Protein AF-A0A5J4RSP3-F1 (afdb_monomer)

Structure (mmCIF, N/CA/C/O backbone):
data_AF-A0A5J4RSP3-F1
#
_entry.id   AF-A0A5J4RSP3-F1
#
loop_
_atom_site.group_PDB
_atom_site.id
_atom_site.type_symbol
_atom_site.label_atom_id
_atom_site.label_alt_id
_atom_site.label_comp_id
_atom_site.label_asym_id
_atom_site.label_entity_id
_atom_site.label_seq_id
_atom_site.pdbx_PDB_ins_code
_atom_site.Cartn_x
_atom_site.Cartn_y
_atom_site.Cartn_z
_atom_site.occupancy
_atom_site.B_iso_or_equiv
_atom_site.auth_seq_id
_atom_site.auth_comp_id
_atom_site.auth_asym_id
_atom_site.auth_atom_id
_atom_site.pdbx_PDB_model_num
ATOM 1 N N . ILE A 1 1 ? 12.967 -45.890 35.301 1.00 56.56 1 ILE A N 1
ATOM 2 C CA . ILE A 1 1 ? 13.022 -44.670 36.133 1.00 56.56 1 ILE A CA 1
ATOM 3 C C . ILE A 1 1 ? 13.962 -43.759 35.354 1.00 56.56 1 ILE A C 1
ATOM 5 O O . ILE A 1 1 ? 15.144 -44.057 35.320 1.00 56.56 1 ILE A O 1
ATOM 9 N N . ASP A 1 2 ? 13.491 -42.922 34.432 1.00 49.59 2 ASP A N 1
ATOM 10 C CA . ASP A 1 2 ? 12.343 -42.015 34.543 1.00 49.59 2 ASP A CA 1
ATOM 11 C C . ASP A 1 2 ? 11.356 -42.094 33.368 1.00 49.59 2 ASP A C 1
ATOM 13 O O . ASP A 1 2 ? 11.709 -42.406 32.231 1.00 49.59 2 ASP A O 1
ATOM 17 N N . GLU A 1 3 ? 10.089 -41.860 33.699 1.00 56.53 3 GLU A N 1
ATOM 18 C CA . GLU A 1 3 ? 8.921 -41.921 32.825 1.00 56.53 3 GLU A CA 1
ATOM 19 C C . GLU A 1 3 ? 8.814 -40.696 31.902 1.00 56.53 3 GLU A C 1
ATOM 21 O O . GLU A 1 3 ? 9.134 -39.566 32.264 1.00 56.53 3 GLU A O 1
ATOM 26 N N . VAL A 1 4 ? 8.305 -40.944 30.694 1.00 66.62 4 VAL A N 1
ATOM 27 C CA . VAL A 1 4 ? 7.928 -39.949 29.683 1.00 66.62 4 VAL A CA 1
ATOM 28 C C . VAL A 1 4 ? 6.845 -39.014 30.248 1.00 66.62 4 VAL A C 1
ATOM 30 O O . VAL A 1 4 ? 5.797 -39.511 30.668 1.00 66.62 4 VAL A O 1
ATOM 33 N N . PRO A 1 5 ? 7.005 -37.675 30.216 1.00 57.12 5 PRO A N 1
ATOM 34 C CA . PRO A 1 5 ? 5.932 -36.777 30.619 1.00 57.12 5 PRO A CA 1
ATOM 35 C C . PRO A 1 5 ? 4.786 -36.871 29.606 1.00 57.12 5 PRO A C 1
ATOM 37 O O . PRO A 1 5 ? 4.916 -36.483 28.444 1.00 57.12 5 PRO A O 1
ATOM 40 N N . GLN A 1 6 ? 3.647 -37.405 30.054 1.00 55.59 6 GLN A N 1
ATOM 41 C CA . GLN A 1 6 ? 2.408 -37.436 29.287 1.00 55.59 6 GLN A CA 1
ATOM 42 C C . GLN A 1 6 ? 2.017 -36.008 28.893 1.00 55.59 6 GLN A C 1
ATOM 44 O O . GLN A 1 6 ? 1.698 -35.176 29.747 1.00 55.59 6 GLN A O 1
ATOM 49 N N . SER A 1 7 ? 1.989 -35.737 27.586 1.00 58.47 7 SER A N 1
ATOM 50 C CA . SER A 1 7 ? 1.318 -34.566 27.031 1.00 58.47 7 SER A CA 1
ATOM 51 C C . SER A 1 7 ? -0.179 -34.708 27.302 1.00 58.47 7 SER A C 1
ATOM 53 O O . SER A 1 7 ? -0.934 -35.282 26.512 1.00 58.47 7 SER A O 1
ATOM 55 N N . THR A 1 8 ? -0.609 -34.227 28.462 1.00 48.03 8 THR A N 1
ATOM 56 C CA . THR A 1 8 ? -2.014 -34.103 28.821 1.00 48.03 8 THR A CA 1
ATOM 57 C C . THR A 1 8 ? -2.664 -33.154 27.820 1.00 48.03 8 THR A C 1
ATOM 59 O O . THR A 1 8 ? -2.511 -31.934 27.860 1.00 48.03 8 THR A O 1
ATOM 62 N N . GLY A 1 9 ? -3.356 -33.753 26.851 1.00 54.16 9 GLY A N 1
ATOM 63 C CA . GLY A 1 9 ? -4.147 -33.062 25.850 1.00 54.16 9 GLY A CA 1
ATOM 64 C C . GLY A 1 9 ? -5.219 -32.223 26.529 1.00 54.16 9 GLY A C 1
ATOM 65 O O . GLY A 1 9 ? -6.309 -32.706 26.836 1.00 54.16 9 GLY A O 1
ATOM 66 N N . SER A 1 10 ? -4.912 -30.946 26.747 1.00 44.94 10 SER A N 1
ATOM 67 C CA . SER A 1 10 ? -5.896 -29.939 27.106 1.00 44.94 10 SER A CA 1
ATOM 68 C C . SER A 1 10 ? -6.849 -29.790 25.926 1.00 44.94 10 SER A C 1
ATOM 70 O O . SER A 1 10 ? -6.580 -29.072 24.961 1.00 44.94 10 SER A O 1
ATOM 72 N N . LYS A 1 11 ? -7.978 -30.507 25.976 1.00 51.56 11 LYS A N 1
ATOM 73 C CA . LYS A 1 11 ? -9.128 -30.216 25.123 1.00 51.56 11 LYS A CA 1
ATOM 74 C C . LYS A 1 11 ? -9.615 -28.818 25.500 1.00 51.56 11 LYS A C 1
ATOM 76 O O . LYS A 1 11 ? -10.480 -28.670 26.364 1.00 51.56 11 LYS A O 1
ATOM 81 N N . LYS A 1 12 ? -9.052 -27.782 24.867 1.00 55.38 12 LYS A N 1
ATOM 82 C CA . LYS A 1 12 ? -9.626 -26.433 24.870 1.00 55.38 12 LYS A CA 1
ATOM 83 C C . LYS A 1 12 ? -11.075 -26.584 24.417 1.00 55.38 12 LYS A C 1
ATOM 85 O O . LYS A 1 12 ? -11.334 -26.834 23.243 1.00 55.38 12 LYS A O 1
ATOM 90 N N . LYS A 1 13 ? -12.020 -26.485 25.358 1.00 49.12 13 LYS A N 1
ATOM 91 C CA . LYS A 1 13 ? -13.446 -26.426 25.039 1.00 49.12 13 LYS A CA 1
ATOM 92 C C . LYS A 1 13 ? -13.635 -25.287 24.040 1.00 49.12 13 LYS A C 1
ATOM 94 O O . LYS A 1 13 ? -13.347 -24.136 24.365 1.00 49.12 13 LYS A O 1
ATOM 99 N N . LEU A 1 14 ? -14.088 -25.621 22.834 1.00 57.22 14 LEU A N 1
ATOM 100 C CA . LEU A 1 14 ? -14.523 -24.655 21.832 1.00 57.22 14 LEU A CA 1
ATOM 101 C C . LEU A 1 14 ? -15.674 -23.855 22.451 1.00 57.22 14 LEU A C 1
ATOM 103 O O . LEU A 1 14 ? -16.788 -24.351 22.605 1.00 57.22 14 LEU A O 1
ATOM 107 N N . LYS A 1 15 ? -15.362 -22.646 22.924 1.00 61.25 15 LYS A N 1
ATOM 108 C CA . LYS A 1 15 ? -16.334 -21.723 23.507 1.00 61.25 15 LYS A CA 1
ATOM 109 C C . LYS A 1 15 ? -17.281 -21.291 22.386 1.00 61.25 15 LYS A C 1
ATOM 111 O O . LYS A 1 15 ? -16.802 -20.896 21.327 1.00 61.25 15 LYS A O 1
ATOM 116 N N . ALA A 1 16 ? -18.594 -21.387 22.609 1.00 64.56 16 ALA A N 1
ATOM 117 C CA . ALA A 1 16 ? -19.590 -20.944 21.634 1.00 64.56 16 ALA A CA 1
ATOM 118 C C . ALA A 1 16 ? -19.296 -19.496 21.189 1.00 64.56 16 ALA A C 1
ATOM 120 O O . ALA A 1 16 ? -18.875 -18.688 22.031 1.00 64.56 16 ALA A O 1
ATOM 121 N N . PRO A 1 17 ? -19.473 -19.168 19.894 1.00 63.78 17 PRO A N 1
ATOM 122 C CA . PRO A 1 17 ? -19.135 -17.852 19.375 1.00 63.78 17 PRO A CA 1
ATOM 123 C C . PRO A 1 17 ? -19.929 -16.787 20.129 1.00 63.78 17 PRO A C 1
ATOM 125 O O . PRO A 1 17 ? -21.150 -16.858 20.262 1.00 63.78 17 PRO A O 1
ATOM 128 N N . ASN A 1 18 ? -19.211 -15.808 20.672 1.00 81.44 18 ASN A N 1
ATOM 129 C CA . ASN A 1 18 ? -19.825 -14.679 21.356 1.00 81.44 18 ASN A CA 1
ATOM 130 C C . ASN A 1 18 ? -20.567 -13.803 20.327 1.00 81.44 18 ASN A C 1
ATOM 132 O O . ASN A 1 18 ? -20.147 -13.745 19.171 1.00 81.44 18 ASN A O 1
ATOM 136 N N . PHE A 1 19 ? -21.607 -13.069 20.736 1.00 80.31 19 PHE A N 1
ATOM 137 C CA . PHE A 1 19 ? -22.350 -12.152 19.853 1.00 80.31 19 PHE A CA 1
ATOM 138 C C . PHE A 1 19 ? -21.412 -11.214 19.072 1.00 80.31 19 PHE A C 1
ATOM 140 O O . PHE A 1 19 ? -21.547 -11.052 17.863 1.00 80.31 19 PHE A O 1
ATOM 147 N N . LYS A 1 20 ? -20.366 -10.701 19.735 1.00 80.88 20 LYS A N 1
ATOM 148 C CA . LYS A 1 20 ? -19.326 -9.873 19.100 1.00 80.88 20 LYS A CA 1
ATOM 149 C C . LYS A 1 20 ? -18.574 -10.597 17.979 1.00 80.88 20 LYS A C 1
ATOM 151 O O . LYS A 1 20 ? -18.256 -9.998 16.961 1.00 80.88 20 LYS A O 1
ATOM 156 N N . GLN A 1 21 ? -18.289 -11.882 18.160 1.00 84.50 21 GLN A N 1
ATOM 157 C CA . GLN A 1 21 ? -17.537 -12.690 17.203 1.00 84.50 21 GLN A CA 1
ATOM 158 C C . GLN A 1 21 ? -18.380 -13.001 15.960 1.00 84.50 21 GLN A C 1
ATOM 160 O O . GLN A 1 21 ? -17.860 -12.987 14.849 1.00 84.50 21 GLN A O 1
ATOM 165 N N . TRP A 1 22 ? -19.688 -13.204 16.140 1.00 87.81 22 TRP A N 1
ATOM 166 C CA . TRP A 1 22 ? -20.623 -13.401 15.033 1.00 87.81 22 TRP A CA 1
ATOM 167 C C . TRP A 1 22 ? -20.771 -12.136 14.177 1.00 87.81 22 TRP A C 1
ATOM 169 O O . TRP A 1 22 ? -20.716 -12.214 12.952 1.00 87.81 22 TRP A O 1
ATOM 179 N N . VAL A 1 23 ? -20.837 -10.961 14.817 1.00 86.19 23 VAL A N 1
ATOM 180 C CA . VAL A 1 23 ? -20.839 -9.666 14.115 1.00 86.19 23 VAL A CA 1
ATOM 181 C C . VAL A 1 23 ? -19.562 -9.482 13.290 1.00 86.19 23 VAL A C 1
ATOM 183 O O . VAL A 1 23 ? -19.646 -9.135 12.116 1.00 86.19 23 VAL A O 1
ATOM 186 N N . VAL A 1 24 ? -18.384 -9.769 13.856 1.00 88.88 24 VAL A N 1
ATOM 187 C CA . VAL A 1 24 ? -17.107 -9.655 13.125 1.00 88.88 24 VAL A CA 1
ATOM 188 C C . VAL A 1 24 ? -17.076 -10.565 11.896 1.00 88.88 24 VAL A C 1
ATOM 190 O O . VAL A 1 24 ? -16.685 -10.115 10.819 1.00 88.88 24 VAL A O 1
ATOM 193 N N . ILE A 1 25 ? -17.521 -11.817 12.028 1.00 90.00 25 ILE A N 1
ATOM 194 C CA . ILE A 1 25 ? -17.547 -12.779 10.916 1.00 90.00 25 ILE A CA 1
ATOM 195 C C . ILE A 1 25 ? -18.464 -12.288 9.793 1.00 90.00 25 ILE A C 1
ATOM 197 O O . ILE A 1 25 ? -18.050 -12.280 8.636 1.00 90.00 25 ILE A O 1
ATOM 201 N N . ILE A 1 26 ? -19.678 -11.844 10.123 1.00 91.81 26 ILE A N 1
ATOM 202 C CA . ILE A 1 26 ? -20.648 -11.383 9.122 1.00 91.81 26 ILE A CA 1
ATOM 203 C C . ILE A 1 26 ? -20.142 -10.158 8.385 1.00 91.81 26 ILE A C 1
ATOM 205 O O . ILE A 1 26 ? -20.177 -10.130 7.159 1.00 91.81 26 ILE A O 1
ATOM 209 N N . VAL A 1 27 ? -19.649 -9.162 9.120 1.00 91.75 27 VAL A N 1
ATOM 210 C CA . VAL A 1 27 ? -19.140 -7.926 8.522 1.00 91.75 27 VAL A CA 1
ATOM 211 C C . VAL A 1 27 ? -17.971 -8.239 7.594 1.00 91.75 27 VAL A C 1
ATOM 213 O O . VAL A 1 27 ? -17.961 -7.773 6.462 1.00 91.75 27 VAL A O 1
ATOM 216 N N . THR A 1 28 ? -17.044 -9.098 8.024 1.00 91.56 28 THR A N 1
ATOM 217 C CA . THR A 1 28 ? -15.903 -9.514 7.194 1.00 91.56 28 THR A CA 1
ATOM 218 C C . THR A 1 28 ? -16.362 -1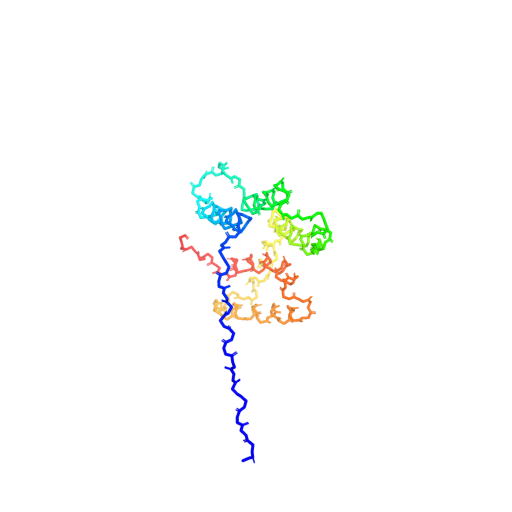0.236 5.928 1.00 91.56 28 THR A C 1
ATOM 220 O O . THR A 1 28 ? -15.864 -9.953 4.842 1.00 91.56 28 THR A O 1
ATOM 223 N N . LEU A 1 29 ? -17.337 -11.141 6.042 1.00 93.81 29 LEU A N 1
ATOM 224 C CA . LEU A 1 29 ? -17.858 -11.896 4.904 1.00 93.81 29 LEU A CA 1
ATOM 225 C C . LEU A 1 29 ? -18.587 -10.987 3.905 1.00 93.81 29 LEU A C 1
ATOM 227 O O . LEU A 1 29 ? -18.364 -11.108 2.703 1.00 93.81 29 LEU A O 1
ATOM 231 N N . ILE A 1 30 ? -19.383 -10.031 4.395 1.00 92.00 30 ILE A N 1
ATOM 232 C CA . ILE A 1 30 ? -20.010 -8.994 3.565 1.00 92.00 30 ILE A CA 1
ATOM 233 C C . ILE A 1 30 ? -18.938 -8.165 2.848 1.00 92.00 30 ILE A C 1
ATOM 235 O O . ILE A 1 30 ? -19.057 -7.954 1.644 1.00 92.00 30 ILE A O 1
ATOM 239 N N . THR A 1 31 ? -17.878 -7.731 3.539 1.00 92.38 31 THR A N 1
ATOM 240 C CA . THR A 1 31 ? -16.789 -6.955 2.919 1.00 92.38 31 THR A CA 1
ATOM 241 C C . THR A 1 31 ? -16.070 -7.744 1.824 1.00 92.38 31 THR A C 1
ATOM 243 O O . THR A 1 31 ? -15.813 -7.193 0.758 1.00 92.38 31 THR A O 1
ATOM 246 N N . ILE A 1 32 ? -15.795 -9.033 2.041 1.00 91.94 32 ILE A N 1
ATOM 247 C CA . ILE A 1 32 ? -15.161 -9.892 1.029 1.00 91.94 32 ILE A CA 1
ATOM 248 C C . ILE A 1 32 ? -16.058 -10.017 -0.207 1.00 91.94 32 ILE A C 1
ATOM 250 O O . ILE A 1 32 ? -15.597 -9.78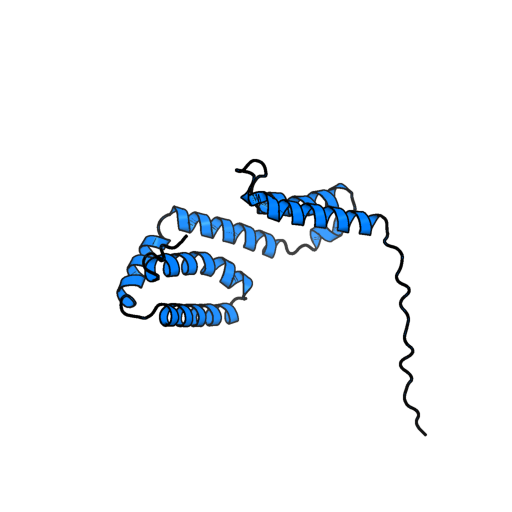8 -1.322 1.00 91.94 32 ILE A O 1
ATOM 254 N N . VAL A 1 33 ? -17.343 -10.335 -0.023 1.00 91.12 33 VAL A N 1
ATOM 255 C CA . VAL A 1 33 ? -18.305 -10.435 -1.134 1.00 91.12 33 VAL A CA 1
ATOM 256 C C . VAL A 1 33 ? -18.411 -9.103 -1.884 1.00 91.12 33 VAL A C 1
ATOM 258 O O . VAL A 1 33 ? -18.430 -9.091 -3.114 1.00 91.12 33 VAL A O 1
ATOM 261 N N . MET A 1 34 ? -18.400 -7.982 -1.158 1.00 87.69 34 MET A N 1
ATOM 262 C CA . MET A 1 34 ? -18.406 -6.646 -1.752 1.00 87.69 34 MET A CA 1
ATOM 263 C C . MET A 1 34 ? -17.167 -6.399 -2.625 1.00 87.69 34 MET A C 1
ATOM 265 O O . MET A 1 34 ? -17.308 -5.863 -3.719 1.00 87.69 34 MET A O 1
ATOM 269 N N . TRP A 1 35 ? -15.973 -6.822 -2.193 1.00 88.88 35 TRP A N 1
ATOM 270 C CA . TRP A 1 35 ? -14.748 -6.710 -2.997 1.00 88.88 35 TRP A CA 1
ATOM 271 C C . TRP A 1 35 ? -14.830 -7.470 -4.321 1.00 88.88 35 TRP A C 1
ATOM 273 O O . TRP A 1 35 ? -14.396 -6.946 -5.343 1.00 88.88 35 TRP A O 1
ATOM 283 N N . PHE A 1 36 ? -15.428 -8.662 -4.336 1.00 88.31 36 PHE A N 1
ATOM 284 C CA . PHE A 1 36 ? -15.588 -9.428 -5.577 1.00 88.31 36 PHE A CA 1
ATOM 285 C C . PHE A 1 36 ? -16.574 -8.789 -6.557 1.00 88.31 36 PHE A C 1
ATOM 287 O O . PHE A 1 36 ? -16.392 -8.889 -7.768 1.00 88.31 36 PHE A O 1
ATOM 294 N N . ILE A 1 37 ? -17.626 -8.148 -6.045 1.00 87.50 37 ILE A N 1
ATOM 295 C CA . ILE A 1 37 ? -18.683 -7.541 -6.864 1.00 87.50 37 ILE A CA 1
ATOM 296 C C . ILE A 1 37 ? -18.275 -6.144 -7.361 1.00 87.50 37 ILE A C 1
ATOM 298 O O . ILE A 1 37 ? -18.730 -5.715 -8.421 1.00 87.50 37 ILE A O 1
ATOM 302 N N . LEU A 1 38 ? -17.382 -5.456 -6.643 1.00 85.75 38 LEU A N 1
ATOM 303 C CA . LEU A 1 38 ? -16.913 -4.101 -6.937 1.00 85.75 38 LEU A CA 1
ATOM 304 C C . LEU A 1 38 ? -16.563 -3.843 -8.420 1.00 85.75 38 LEU A C 1
ATOM 306 O O . LEU A 1 38 ? -17.165 -2.930 -8.994 1.00 85.75 38 LEU A O 1
ATOM 310 N N . PRO A 1 39 ? -15.698 -4.635 -9.092 1.00 83.31 39 PRO A N 1
ATOM 311 C CA . PRO A 1 39 ? -15.337 -4.386 -10.492 1.00 83.31 39 PRO A CA 1
ATOM 312 C C . PRO A 1 39 ? -16.523 -4.495 -11.464 1.00 83.31 39 PRO A C 1
ATOM 314 O O . PRO A 1 39 ? -16.491 -3.901 -12.537 1.00 83.31 39 PRO A O 1
ATOM 317 N N . TYR A 1 40 ? -17.595 -5.199 -11.089 1.00 81.38 40 TYR A N 1
ATOM 318 C CA . TYR A 1 40 ? -18.789 -5.380 -11.923 1.00 81.38 40 TYR A CA 1
ATOM 319 C C . TYR A 1 40 ? -19.840 -4.276 -11.738 1.00 81.38 40 TYR A C 1
ATOM 321 O O . TYR A 1 40 ? -20.827 -4.234 -12.469 1.00 81.38 40 TYR A O 1
ATOM 329 N N . THR A 1 41 ? -19.661 -3.374 -10.767 1.00 75.38 41 THR A N 1
ATOM 330 C CA . THR A 1 41 ? -20.706 -2.411 -10.363 1.00 75.38 41 THR A CA 1
ATOM 331 C C . THR A 1 41 ? -20.641 -1.046 -11.046 1.00 75.38 41 THR A C 1
ATOM 333 O O . THR A 1 41 ? -21.319 -0.120 -10.605 1.00 75.38 41 THR A O 1
ATOM 336 N N . ASN A 1 42 ? -19.882 -0.906 -12.143 1.00 66.62 42 ASN A N 1
ATOM 337 C CA . ASN A 1 42 ? -19.802 0.320 -12.959 1.00 66.62 42 ASN A CA 1
ATOM 338 C C . ASN A 1 42 ? -19.635 1.611 -12.123 1.00 66.62 42 ASN A C 1
ATOM 340 O O . ASN A 1 42 ? -20.235 2.641 -12.417 1.00 66.62 42 ASN A O 1
ATOM 344 N N . GLY A 1 43 ? -18.853 1.549 -11.039 1.00 68.75 43 GLY A N 1
ATOM 345 C CA . GLY A 1 43 ? -18.555 2.705 -10.184 1.00 68.75 43 GLY A CA 1
ATOM 346 C C . GLY A 1 43 ? -19.648 3.109 -9.186 1.00 68.75 43 GLY A C 1
ATOM 347 O O . GLY A 1 43 ? -19.444 4.062 -8.437 1.00 68.75 43 GLY A O 1
ATOM 348 N N . ILE A 1 44 ? -20.775 2.390 -9.103 1.00 71.06 44 ILE A N 1
ATOM 349 C CA . ILE A 1 44 ? -21.839 2.677 -8.118 1.00 71.06 44 ILE A CA 1
ATOM 350 C C . ILE A 1 44 ? -21.339 2.463 -6.680 1.00 71.06 44 ILE A C 1
ATOM 352 O O . ILE A 1 44 ? -21.747 3.176 -5.766 1.00 71.06 44 ILE A O 1
ATOM 356 N N . LEU A 1 45 ? -20.435 1.500 -6.475 1.00 66.75 45 LEU A N 1
ATOM 357 C CA . LEU A 1 45 ? -19.897 1.131 -5.164 1.00 66.75 45 LEU A CA 1
ATOM 358 C C . LEU A 1 45 ? -18.492 1.704 -4.891 1.00 66.75 45 LEU A C 1
ATOM 360 O O . LEU A 1 45 ? -17.724 1.103 -4.159 1.00 66.75 45 LEU A O 1
ATOM 364 N N . GLY A 1 46 ? -18.129 2.879 -5.412 1.00 74.94 46 GLY A N 1
ATOM 365 C CA . GLY A 1 46 ? -16.865 3.539 -5.036 1.00 74.94 46 GLY A CA 1
ATOM 366 C C . GLY A 1 46 ? -15.586 2.751 -5.391 1.00 74.94 46 GLY A C 1
ATOM 367 O O . GLY A 1 46 ? -15.604 1.860 -6.233 1.00 74.94 46 GLY A O 1
ATOM 368 N N . ASN A 1 47 ? -14.455 3.116 -4.772 1.00 82.38 47 ASN A N 1
ATOM 369 C CA . ASN A 1 47 ? -13.141 2.487 -4.984 1.00 82.38 47 ASN A CA 1
ATOM 370 C C . ASN A 1 47 ? -12.858 1.395 -3.928 1.00 82.38 47 ASN A C 1
ATOM 372 O O . ASN A 1 47 ? -13.434 1.401 -2.837 1.00 82.38 47 ASN A O 1
ATOM 376 N N . GLU A 1 48 ? -11.912 0.501 -4.208 1.00 85.75 48 GLU A N 1
ATOM 377 C CA . GLU A 1 48 ? -11.468 -0.620 -3.364 1.00 85.75 48 GLU A CA 1
ATOM 378 C C . GLU A 1 48 ? -11.114 -0.164 -1.939 1.00 85.75 48 GLU A C 1
ATOM 380 O O . GLU A 1 48 ? -11.443 -0.836 -0.956 1.00 85.75 48 GLU A O 1
ATOM 385 N N . ALA A 1 49 ? -10.522 1.032 -1.825 1.00 84.69 49 ALA A N 1
ATOM 386 C CA . ALA A 1 49 ? -10.188 1.686 -0.561 1.00 84.69 49 ALA A CA 1
ATOM 387 C C . ALA A 1 49 ? -11.422 2.060 0.284 1.00 84.69 49 ALA A C 1
ATOM 389 O O . ALA A 1 49 ? -11.384 1.949 1.509 1.00 84.69 49 ALA A O 1
ATOM 390 N N . ILE A 1 50 ? -12.526 2.475 -0.349 1.00 87.25 50 ILE A N 1
ATOM 391 C CA . ILE A 1 50 ? -13.771 2.848 0.344 1.00 87.25 50 ILE A CA 1
ATOM 392 C C . ILE A 1 50 ? -14.426 1.596 0.929 1.00 87.25 50 ILE A C 1
ATOM 394 O O . ILE A 1 50 ? -14.828 1.593 2.093 1.00 87.25 50 ILE A O 1
ATOM 398 N N . VAL A 1 51 ? -14.469 0.506 0.158 1.00 89.00 51 VAL A N 1
ATOM 399 C CA . VAL A 1 51 ? -14.993 -0.785 0.631 1.00 89.00 51 VAL A CA 1
ATOM 400 C C . VAL A 1 51 ? -14.156 -1.334 1.788 1.00 89.00 51 VAL A C 1
ATOM 402 O O . VAL A 1 51 ? -14.714 -1.822 2.773 1.00 89.00 51 VAL A O 1
ATOM 405 N N . GLY A 1 52 ? -12.829 -1.179 1.728 1.00 87.69 52 GLY A N 1
ATOM 406 C CA . GLY A 1 52 ? -11.922 -1.554 2.818 1.00 87.69 52 GLY A CA 1
ATOM 407 C C . GLY A 1 52 ? -12.145 -0.778 4.125 1.00 87.69 52 GLY A C 1
ATOM 408 O O . GLY A 1 52 ? -11.814 -1.280 5.200 1.00 87.69 52 GLY A O 1
ATOM 409 N N . LEU A 1 53 ? -12.757 0.410 4.067 1.00 88.88 53 LEU A N 1
ATOM 410 C CA . LEU A 1 53 ? -13.066 1.231 5.244 1.00 88.88 53 LEU A CA 1
ATOM 411 C C . LEU A 1 53 ? -14.351 0.785 5.970 1.00 88.88 53 LEU A C 1
ATOM 413 O O . LEU A 1 53 ? -14.534 1.093 7.147 1.00 88.88 53 LEU A O 1
ATOM 417 N N . ILE A 1 54 ? -15.236 0.030 5.312 1.00 90.31 54 ILE A N 1
ATOM 418 C CA . ILE A 1 54 ? -16.515 -0.429 5.882 1.00 90.31 54 ILE A CA 1
ATOM 419 C C . ILE A 1 54 ? -16.337 -1.191 7.210 1.00 90.31 54 ILE A C 1
ATOM 421 O O . ILE A 1 54 ? -16.933 -0.771 8.206 1.00 90.31 54 ILE A O 1
ATOM 425 N N . PRO A 1 55 ? -15.529 -2.269 7.299 1.00 89.06 55 PRO A N 1
ATOM 426 C CA . PRO A 1 55 ? -15.352 -2.993 8.558 1.00 89.06 55 PRO A CA 1
ATOM 427 C C . PRO A 1 55 ? -14.725 -2.114 9.644 1.00 89.06 55 PRO A C 1
ATOM 429 O O . PRO A 1 55 ? -15.083 -2.246 10.812 1.00 89.06 55 PRO A O 1
ATOM 432 N N . PHE A 1 56 ? -13.854 -1.168 9.274 1.00 88.25 56 PHE A N 1
ATOM 433 C CA . PHE A 1 56 ? -13.294 -0.194 10.210 1.00 88.25 56 PHE A CA 1
ATOM 434 C C . PHE A 1 56 ? -14.402 0.672 10.828 1.00 88.25 56 PHE A C 1
ATOM 436 O O . PHE A 1 56 ? -14.546 0.712 12.051 1.00 88.25 56 PHE A O 1
ATOM 443 N N . VAL A 1 57 ? -15.248 1.295 10.002 1.00 89.31 57 VAL A N 1
ATOM 444 C CA . VAL A 1 57 ? -16.365 2.130 10.480 1.00 89.31 57 VAL A CA 1
ATOM 445 C C . VAL A 1 57 ? -17.350 1.316 11.316 1.00 89.31 57 VAL A C 1
ATOM 447 O O . VAL A 1 57 ? -17.804 1.791 12.352 1.00 89.31 57 VAL A O 1
ATOM 450 N N . VAL A 1 58 ? -17.650 0.077 10.926 1.00 89.75 58 VAL A N 1
ATOM 451 C CA . VAL A 1 58 ? -18.570 -0.794 11.671 1.00 89.75 58 VAL A CA 1
ATOM 452 C C . VAL A 1 58 ? -17.975 -1.204 13.025 1.00 89.75 58 VAL A C 1
ATOM 454 O O . VAL A 1 58 ? -18.640 -1.086 14.053 1.00 89.75 58 VAL A O 1
ATOM 457 N N . PHE A 1 59 ? -16.713 -1.633 13.086 1.00 87.31 59 PHE A N 1
ATOM 458 C CA . PHE A 1 59 ? -16.107 -2.083 14.346 1.00 87.31 59 PHE A CA 1
ATOM 459 C C . PHE A 1 59 ? -15.902 -0.948 15.352 1.00 87.31 59 PHE A C 1
ATOM 461 O O . PHE A 1 59 ? -16.122 -1.140 16.553 1.00 87.31 59 PHE A O 1
ATOM 468 N N . PHE A 1 60 ? -15.532 0.243 14.882 1.00 84.75 60 PHE A N 1
ATOM 469 C CA . PHE A 1 60 ? -15.393 1.411 15.750 1.00 84.75 60 PHE A CA 1
ATOM 470 C C . PHE A 1 60 ? -16.735 2.108 16.028 1.00 84.75 60 PHE A C 1
ATOM 472 O O . PHE A 1 60 ? -16.932 2.614 17.131 1.00 84.75 60 PHE A O 1
ATOM 479 N N . GLY A 1 61 ? -17.692 2.060 15.097 1.00 84.38 61 GLY A N 1
ATOM 480 C CA . GLY A 1 61 ? -19.032 2.637 15.245 1.00 84.38 61 GLY A CA 1
ATOM 481 C C . GLY A 1 61 ? -19.933 1.869 16.216 1.00 84.38 61 GLY A C 1
ATOM 482 O O . GLY A 1 61 ? -20.585 2.477 17.059 1.00 84.38 61 GLY A O 1
ATOM 483 N N . PHE A 1 62 ? -19.916 0.532 16.186 1.00 83.50 62 PHE A N 1
ATOM 484 C CA . PHE A 1 62 ? -20.671 -0.309 17.131 1.00 83.50 62 PHE A CA 1
ATOM 485 C C . PHE A 1 62 ? -19.963 -0.501 18.491 1.00 83.50 62 PHE A C 1
ATOM 487 O O . PHE A 1 62 ? -20.361 -1.361 19.278 1.00 83.50 62 PHE A O 1
ATOM 494 N N . ASN A 1 63 ? -18.908 0.277 18.782 1.00 78.50 63 ASN A N 1
ATOM 495 C CA . ASN A 1 63 ? -18.106 0.192 20.015 1.00 78.50 63 ASN A CA 1
ATOM 496 C C . ASN A 1 63 ? -17.555 -1.231 20.289 1.00 78.50 63 ASN A C 1
ATOM 498 O O . ASN A 1 63 ? -17.368 -1.653 21.434 1.00 78.50 63 ASN A O 1
ATOM 502 N N . LEU A 1 64 ? -17.320 -2.012 19.224 1.00 79.25 64 LEU A N 1
ATOM 503 C CA . LEU A 1 64 ? -16.719 -3.347 19.322 1.00 79.25 64 LEU A CA 1
ATOM 504 C C . LEU A 1 64 ? -15.236 -3.232 19.691 1.00 79.25 64 LEU A C 1
ATOM 506 O O . LEU A 1 64 ? -14.748 -4.026 20.499 1.00 79.25 64 LEU A O 1
ATOM 510 N N . CYS A 1 65 ? -14.562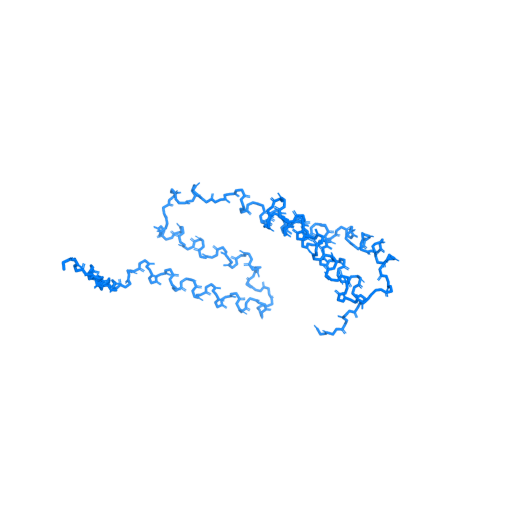 -2.209 19.157 1.00 79.50 65 CYS A N 1
ATOM 511 C CA . CYS A 1 65 ? -13.208 -1.815 19.529 1.00 79.50 65 CYS A CA 1
ATOM 512 C C . CYS A 1 65 ? -13.204 -0.583 20.441 1.00 79.50 65 CYS A C 1
ATOM 514 O O . CYS A 1 65 ? -13.966 0.364 20.253 1.00 79.50 65 CYS A O 1
ATOM 516 N N . LYS A 1 66 ? -12.297 -0.582 21.424 1.00 81.56 66 LYS A N 1
ATOM 517 C CA . LYS A 1 66 ? -12.074 0.560 22.320 1.00 81.56 66 LYS A CA 1
ATOM 518 C C . LYS A 1 66 ? -11.216 1.620 21.631 1.00 81.56 66 LYS A C 1
ATOM 520 O O . LYS A 1 66 ? -10.357 1.300 20.814 1.00 81.56 66 LYS A O 1
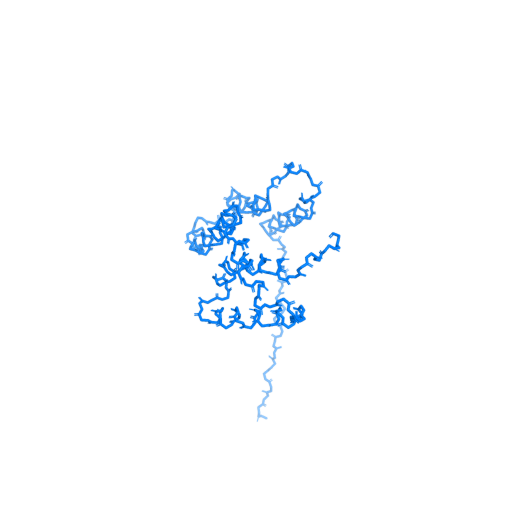ATOM 525 N N . ARG A 1 67 ? -11.358 2.876 22.060 1.00 79.56 67 ARG A N 1
ATOM 526 C CA . ARG A 1 67 ? -10.524 4.003 21.601 1.00 79.56 67 ARG A CA 1
ATOM 527 C C . ARG A 1 67 ? -9.019 3.769 21.801 1.00 79.56 67 ARG A C 1
ATOM 529 O O . ARG A 1 67 ? -8.232 4.160 20.953 1.00 79.56 67 ARG A O 1
ATOM 536 N N . SER A 1 68 ? -8.626 3.049 22.854 1.00 83.81 68 SER A N 1
ATOM 537 C CA . SER A 1 68 ? -7.226 2.673 23.110 1.00 83.81 68 SER A CA 1
ATOM 538 C C . SER A 1 68 ? -6.604 1.791 22.024 1.00 83.81 68 SER A C 1
ATOM 540 O O . SER A 1 68 ? -5.387 1.689 21.947 1.00 83.81 68 SER A O 1
ATOM 542 N N . GLU A 1 69 ? -7.419 1.111 21.213 1.00 85.75 69 GLU A N 1
ATOM 543 C CA . GLU A 1 69 ? -6.934 0.277 20.109 1.00 85.75 69 GLU A CA 1
ATOM 544 C C . GLU A 1 69 ? -6.645 1.119 18.860 1.00 85.75 69 GLU A C 1
ATOM 546 O O . GLU A 1 69 ? -5.722 0.800 18.123 1.00 85.75 69 GLU A O 1
ATOM 551 N N . ILE A 1 70 ? -7.366 2.234 18.674 1.00 85.69 70 ILE A N 1
ATOM 552 C CA . ILE A 1 70 ? -7.115 3.229 17.616 1.00 85.69 70 ILE A CA 1
ATOM 553 C C . ILE A 1 70 ? -5.731 3.855 17.812 1.00 85.69 70 ILE A C 1
ATOM 555 O O . ILE A 1 70 ? -4.949 3.971 16.876 1.00 85.69 70 ILE A O 1
ATOM 559 N N . GLU A 1 71 ? -5.394 4.217 19.048 1.00 88.31 71 GLU A N 1
ATOM 560 C CA . GLU A 1 71 ? -4.114 4.860 19.381 1.00 88.31 71 GLU A CA 1
ATOM 561 C C . GLU A 1 71 ? -2.905 3.938 19.144 1.00 88.31 71 GLU A C 1
ATOM 563 O O . GLU A 1 71 ? -1.816 4.420 18.847 1.00 88.31 71 GLU A O 1
ATOM 568 N N . LYS A 1 72 ? -3.100 2.615 19.204 1.00 91.19 72 LYS A N 1
ATOM 569 C CA . LYS A 1 72 ? -2.061 1.606 18.935 1.00 91.19 72 LYS A CA 1
ATOM 570 C C . LYS A 1 72 ? -1.916 1.255 17.453 1.00 91.19 72 LYS A C 1
ATOM 572 O O . LYS A 1 72 ? -1.062 0.436 17.113 1.00 91.19 72 LYS A O 1
ATOM 577 N N . LEU A 1 73 ? -2.755 1.810 16.577 1.00 90.38 73 LEU A N 1
ATOM 578 C CA . LEU A 1 73 ? -2.648 1.546 15.146 1.00 90.38 73 LEU A CA 1
ATOM 579 C C . LEU A 1 73 ? -1.321 2.090 14.597 1.00 90.38 73 LEU A C 1
ATOM 581 O O . LEU A 1 73 ? -0.842 3.135 15.044 1.00 90.38 73 LEU A O 1
ATOM 585 N N . PRO A 1 74 ? -0.725 1.422 13.595 1.00 91.25 74 PRO A N 1
ATOM 586 C CA . PRO A 1 74 ? 0.506 1.877 12.965 1.00 91.25 74 PRO A CA 1
ATOM 587 C C . PRO A 1 74 ? 0.217 3.045 12.006 1.00 91.25 74 PRO A C 1
ATOM 589 O O . PRO A 1 74 ? 0.276 2.893 10.787 1.00 91.25 74 PRO A O 1
ATOM 592 N N . TRP A 1 75 ? -0.101 4.223 12.551 1.00 91.12 75 TRP A N 1
ATOM 593 C CA . TRP A 1 75 ? -0.491 5.416 11.785 1.00 91.12 75 TRP A CA 1
ATOM 594 C C . TRP A 1 75 ? 0.512 5.786 10.694 1.00 91.12 75 TRP A C 1
ATOM 596 O O . TRP A 1 75 ? 0.111 6.079 9.570 1.00 91.12 75 TRP A O 1
ATOM 606 N N . SER A 1 76 ? 1.808 5.681 10.988 1.00 92.50 76 SER A N 1
ATOM 607 C CA . SER A 1 76 ? 2.872 5.926 10.012 1.00 92.50 76 SER A CA 1
ATOM 608 C C . SER A 1 76 ? 2.800 4.970 8.819 1.00 92.50 76 SER A C 1
ATOM 610 O O . SER A 1 76 ? 2.998 5.392 7.688 1.00 92.50 76 SER A O 1
ATOM 612 N N . MET A 1 77 ? 2.468 3.697 9.051 1.00 90.94 77 MET A N 1
ATOM 613 C CA . MET A 1 77 ? 2.343 2.696 7.989 1.00 90.94 77 MET A CA 1
ATOM 614 C C . MET A 1 77 ? 1.118 2.952 7.110 1.00 90.94 77 MET A C 1
ATOM 616 O O . MET A 1 77 ? 1.186 2.844 5.890 1.00 90.94 77 MET A O 1
ATOM 620 N N . ILE A 1 78 ? -0.003 3.320 7.733 1.00 90.25 78 ILE A N 1
ATOM 621 C CA . ILE A 1 78 ? -1.250 3.637 7.031 1.00 90.25 78 ILE A CA 1
ATOM 622 C C . ILE A 1 78 ? -1.036 4.848 6.117 1.00 90.25 78 ILE A C 1
ATOM 624 O O . ILE A 1 78 ? -1.338 4.788 4.925 1.00 90.25 78 ILE A O 1
ATOM 628 N N . LEU A 1 79 ? -0.458 5.922 6.660 1.00 90.25 79 LEU A N 1
ATOM 629 C CA . LEU A 1 79 ? -0.126 7.122 5.892 1.00 90.25 79 LEU A CA 1
ATOM 630 C C . LEU A 1 79 ? 0.876 6.828 4.772 1.00 90.25 79 LEU A C 1
ATOM 632 O O . LEU A 1 79 ? 0.733 7.379 3.684 1.00 90.25 79 LEU A O 1
ATOM 636 N N . LEU A 1 80 ? 1.844 5.937 5.004 1.00 90.81 80 LEU A N 1
ATOM 637 C CA . LEU A 1 80 ? 2.805 5.523 3.984 1.00 90.81 80 LEU A CA 1
ATOM 638 C C . LEU A 1 80 ? 2.126 4.799 2.814 1.00 90.81 80 LEU A C 1
ATOM 640 O O . LEU A 1 80 ? 2.426 5.107 1.667 1.00 90.81 80 LEU A O 1
ATOM 644 N N . ILE A 1 81 ? 1.206 3.867 3.081 1.00 90.06 81 ILE A N 1
ATOM 645 C CA . ILE A 1 81 ? 0.504 3.119 2.026 1.00 90.06 81 ILE A CA 1
ATOM 646 C C . ILE A 1 81 ? -0.359 4.064 1.184 1.00 90.06 81 ILE A C 1
ATOM 648 O O . ILE A 1 81 ? -0.241 4.077 -0.039 1.00 90.06 81 ILE A O 1
ATOM 652 N N . PHE A 1 82 ? -1.188 4.895 1.823 1.00 89.62 82 PHE A N 1
ATOM 653 C CA . PHE A 1 82 ? -2.039 5.843 1.097 1.00 89.62 82 PHE A CA 1
ATOM 654 C C . PHE A 1 82 ? -1.227 6.922 0.369 1.00 89.62 82 PHE A C 1
ATOM 656 O O . PHE A 1 82 ? -1.547 7.265 -0.769 1.00 89.62 82 PHE A O 1
ATOM 663 N N . GLY A 1 83 ? -0.157 7.423 0.992 1.00 89.69 83 GLY A N 1
ATOM 664 C CA . GLY A 1 83 ? 0.772 8.365 0.372 1.00 89.69 83 GLY A CA 1
ATOM 665 C C . GLY A 1 83 ? 1.511 7.755 -0.821 1.00 89.69 83 GLY A C 1
ATOM 666 O O . GLY A 1 83 ? 1.631 8.407 -1.853 1.00 89.69 83 GLY A O 1
ATOM 667 N N . GLY A 1 84 ? 1.936 6.493 -0.717 1.00 88.50 84 GLY A N 1
ATOM 668 C CA . GLY A 1 84 ? 2.564 5.741 -1.804 1.00 88.50 84 GLY A CA 1
ATOM 669 C C . GLY A 1 84 ? 1.628 5.548 -2.996 1.00 88.50 84 GLY A C 1
ATOM 670 O O . GLY A 1 84 ? 2.023 5.823 -4.127 1.00 88.50 84 GLY A O 1
ATOM 671 N N . SER A 1 85 ? 0.366 5.179 -2.756 1.00 87.62 85 SER A N 1
ATOM 672 C CA . SER A 1 85 ? -0.642 5.069 -3.821 1.00 87.62 85 SER A CA 1
ATOM 673 C C . SER A 1 85 ? -0.924 6.413 -4.504 1.00 87.62 85 SER A C 1
ATOM 675 O O . SER A 1 85 ? -1.003 6.476 -5.730 1.00 87.62 85 SER A O 1
ATOM 677 N N . ALA A 1 86 ? -1.028 7.502 -3.733 1.00 90.00 86 ALA A N 1
ATOM 678 C CA . ALA A 1 86 ? -1.235 8.843 -4.283 1.00 90.00 86 ALA A CA 1
ATOM 679 C C . ALA A 1 86 ? -0.024 9.341 -5.097 1.00 90.00 86 ALA A C 1
ATOM 681 O O . ALA A 1 86 ? -0.186 9.955 -6.154 1.00 90.00 86 ALA A O 1
ATOM 682 N N . LEU A 1 87 ? 1.193 9.054 -4.626 1.00 89.06 87 LEU A N 1
ATOM 683 C CA . LEU A 1 87 ? 2.435 9.368 -5.329 1.00 89.06 87 LEU A CA 1
ATOM 684 C C . LEU A 1 87 ? 2.556 8.558 -6.626 1.00 89.06 87 LEU A C 1
ATOM 686 O O . LEU A 1 87 ? 2.866 9.132 -7.666 1.00 89.06 87 LEU A O 1
ATOM 690 N N . GLY A 1 88 ? 2.245 7.261 -6.593 1.00 86.56 88 GLY A N 1
ATOM 691 C CA . GLY A 1 88 ? 2.217 6.411 -7.785 1.00 86.56 88 GLY A CA 1
ATOM 692 C C . GLY A 1 88 ? 1.291 6.960 -8.874 1.00 86.56 88 GLY A C 1
ATOM 693 O O . GLY A 1 88 ? 1.691 7.044 -10.036 1.00 86.56 88 GLY A O 1
ATOM 694 N N . GLU A 1 89 ? 0.098 7.424 -8.494 1.00 86.75 89 GLU A N 1
ATOM 695 C CA . GLU A 1 89 ? -0.854 8.037 -9.428 1.00 86.75 89 GLU A CA 1
ATOM 696 C C . GLU A 1 89 ? -0.379 9.398 -9.956 1.00 86.75 89 GLU A C 1
ATOM 698 O O . GLU A 1 89 ? -0.506 9.697 -11.145 1.00 86.75 89 GLU A O 1
ATOM 703 N N . SER A 1 90 ? 0.221 10.219 -9.092 1.00 89.19 90 SER A N 1
ATOM 704 C CA . SER A 1 90 ? 0.773 11.525 -9.481 1.00 89.19 90 SER A CA 1
ATOM 705 C C . SER A 1 90 ? 1.920 11.370 -10.485 1.00 89.19 90 SER A C 1
ATOM 707 O O . SER A 1 90 ? 2.013 12.100 -11.470 1.00 89.19 90 SER A O 1
ATOM 709 N N . ILE A 1 91 ? 2.781 10.373 -10.275 1.00 87.38 91 ILE A N 1
ATOM 710 C CA . ILE A 1 91 ? 3.885 10.076 -11.186 1.00 87.38 91 ILE A CA 1
ATOM 711 C C . ILE A 1 91 ? 3.347 9.549 -12.526 1.00 87.38 91 ILE A C 1
ATOM 713 O O . ILE A 1 91 ? 3.829 9.978 -13.576 1.00 87.38 91 ILE A O 1
ATOM 717 N N . ARG A 1 92 ? 2.316 8.693 -12.514 1.00 83.62 92 ARG A N 1
ATOM 718 C CA . ARG A 1 92 ? 1.655 8.199 -13.733 1.00 83.62 92 ARG A CA 1
ATOM 719 C C . ARG A 1 92 ? 1.049 9.335 -14.561 1.00 83.62 92 ARG A C 1
ATOM 721 O O . ARG A 1 92 ? 1.311 9.429 -15.752 1.00 83.62 92 ARG A O 1
ATOM 728 N N . THR A 1 93 ? 0.288 10.222 -13.927 1.00 87.06 93 THR A N 1
ATOM 729 C CA . THR A 1 93 ? -0.383 11.350 -14.602 1.00 87.06 93 THR A CA 1
ATOM 730 C C . THR A 1 93 ? 0.587 12.421 -15.115 1.00 87.06 93 THR A C 1
ATOM 732 O O . THR A 1 93 ? 0.274 13.135 -16.067 1.00 87.06 93 THR A O 1
ATOM 735 N N . SER A 1 94 ? 1.791 12.514 -14.545 1.00 87.62 94 SER A N 1
ATOM 736 C CA . SER A 1 94 ? 2.826 13.458 -14.990 1.00 87.62 94 SER A CA 1
ATOM 737 C C . SER A 1 94 ? 3.562 13.064 -16.280 1.00 87.62 94 SER A C 1
ATOM 739 O O . SER A 1 94 ? 4.394 13.840 -16.743 1.00 87.62 94 SER A O 1
ATOM 741 N N . HIS A 1 95 ? 3.304 11.874 -16.844 1.00 84.50 95 HIS A N 1
ATOM 742 C CA . HIS A 1 95 ? 4.037 11.283 -17.984 1.00 84.50 95 HIS A CA 1
ATOM 743 C C . HIS A 1 95 ? 5.555 11.107 -17.752 1.00 84.50 95 HIS A C 1
ATOM 745 O O . HIS A 1 95 ? 6.293 10.680 -18.639 1.00 84.50 95 HIS A O 1
ATOM 751 N N . LEU A 1 96 ? 6.049 11.374 -16.536 1.00 82.50 96 LEU A N 1
ATOM 752 C CA . LEU A 1 96 ? 7.457 11.212 -16.176 1.00 82.50 96 LEU A CA 1
ATOM 753 C C . LEU A 1 96 ? 7.912 9.757 -16.326 1.00 82.50 96 LEU A C 1
ATOM 755 O O . LEU A 1 96 ? 9.034 9.489 -16.748 1.00 82.50 96 LEU A O 1
ATOM 759 N N . LEU A 1 97 ? 7.024 8.822 -15.990 1.00 78.12 97 LEU A N 1
ATOM 760 C CA . LEU A 1 97 ? 7.303 7.394 -16.086 1.00 78.12 97 LEU A CA 1
ATOM 761 C C . LEU A 1 97 ? 7.451 6.920 -17.534 1.00 78.12 97 LEU A C 1
ATOM 763 O O . LEU A 1 97 ? 8.297 6.067 -17.778 1.00 78.12 97 LEU A O 1
ATOM 767 N N . GLU A 1 98 ? 6.712 7.503 -18.480 1.00 79.75 98 GLU A N 1
ATOM 768 C CA . GLU A 1 98 ? 6.863 7.214 -19.914 1.00 79.75 98 GLU A CA 1
ATOM 769 C C . 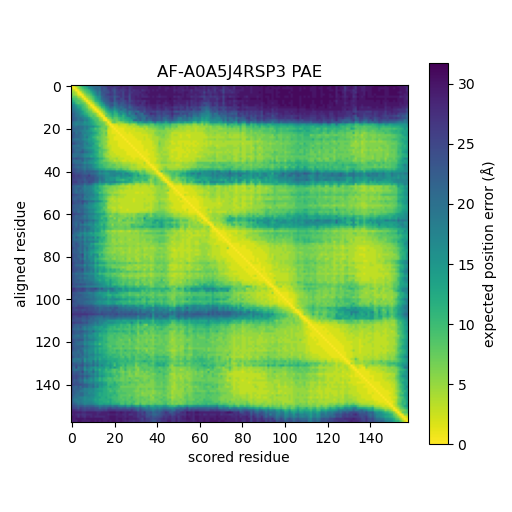GLU A 1 98 ? 8.223 7.709 -20.419 1.00 79.75 98 GLU A C 1
ATOM 771 O O . GLU A 1 98 ? 8.970 6.942 -21.019 1.00 79.75 98 GLU A O 1
ATOM 776 N N . MET A 1 99 ? 8.624 8.933 -20.052 1.00 81.81 99 MET A N 1
ATOM 777 C CA . MET A 1 99 ? 9.946 9.469 -20.409 1.00 81.81 99 MET A CA 1
ATOM 778 C C . MET A 1 99 ? 11.103 8.639 -19.831 1.00 81.81 99 MET A C 1
ATOM 780 O O . MET A 1 99 ? 12.083 8.366 -20.525 1.00 81.81 99 MET A O 1
ATOM 784 N N . ILE A 1 100 ? 11.011 8.223 -18.562 1.00 77.62 100 ILE A N 1
ATOM 785 C CA . ILE A 1 100 ? 12.032 7.370 -17.929 1.00 77.62 100 ILE A CA 1
ATOM 786 C C . ILE A 1 100 ? 12.089 6.001 -18.616 1.00 77.62 100 ILE A C 1
ATOM 788 O O . ILE A 1 100 ? 13.177 5.467 -18.845 1.00 77.62 100 ILE A O 1
ATOM 792 N N . ALA A 1 101 ? 10.931 5.433 -18.948 1.00 73.94 101 ALA A N 1
ATOM 793 C CA . ALA A 1 101 ? 10.847 4.133 -19.589 1.00 73.94 101 ALA A CA 1
ATOM 794 C C . ALA A 1 101 ? 11.387 4.154 -21.028 1.00 73.94 101 ALA A C 1
ATOM 796 O O . ALA A 1 101 ? 12.095 3.221 -21.410 1.00 73.94 101 ALA A O 1
ATOM 797 N N . ASP A 1 102 ? 11.158 5.228 -21.787 1.00 76.19 102 ASP A N 1
ATOM 798 C CA . ASP A 1 102 ? 11.714 5.410 -23.132 1.00 76.19 102 ASP A CA 1
ATOM 799 C C . ASP A 1 102 ? 13.246 5.457 -23.112 1.00 76.19 102 ASP A C 1
ATOM 801 O O . ASP A 1 102 ? 13.896 4.747 -23.886 1.00 76.19 102 ASP A O 1
ATOM 805 N N . ILE A 1 103 ? 13.837 6.201 -22.169 1.00 77.75 103 ILE A N 1
ATOM 806 C CA . ILE A 1 103 ? 15.297 6.252 -21.974 1.00 77.75 103 ILE A CA 1
ATOM 807 C C . ILE A 1 103 ? 15.854 4.854 -21.671 1.00 77.75 103 ILE A C 1
ATOM 809 O O . ILE A 1 103 ? 16.900 4.468 -22.196 1.00 77.75 103 ILE A O 1
ATOM 813 N N . PHE A 1 104 ? 15.156 4.079 -20.838 1.00 71.25 104 PHE A N 1
ATOM 814 C CA . PHE A 1 104 ? 15.586 2.732 -20.466 1.00 71.25 104 PHE A CA 1
ATOM 815 C C . PHE A 1 104 ? 15.428 1.734 -21.620 1.00 71.25 104 PHE A C 1
ATOM 817 O O . PHE A 1 104 ? 16.299 0.890 -21.833 1.00 71.25 104 PHE A O 1
ATOM 824 N N . SER A 1 105 ? 14.346 1.840 -22.397 1.00 67.56 105 SER A N 1
ATOM 825 C CA . SER A 1 105 ? 14.021 0.912 -23.483 1.00 67.56 105 SER A CA 1
ATOM 826 C C . SER A 1 105 ? 15.138 0.815 -24.529 1.00 67.56 105 SER A C 1
ATOM 828 O O . SER A 1 105 ? 15.454 -0.293 -24.966 1.00 67.56 105 SER A O 1
ATOM 830 N N . GLY A 1 106 ? 15.826 1.925 -24.829 1.00 66.69 106 GLY A N 1
ATOM 831 C CA . GLY A 1 106 ? 16.934 1.984 -25.789 1.00 66.69 106 GLY A CA 1
ATOM 832 C C . GLY A 1 106 ? 18.139 1.096 -25.444 1.00 66.69 106 GLY A C 1
ATOM 833 O O . GLY A 1 106 ? 18.822 0.620 -26.349 1.00 66.69 106 GLY A O 1
ATOM 834 N N . GLY A 1 107 ? 18.379 0.811 -24.158 1.00 67.19 107 GLY A N 1
ATOM 835 C CA . GLY A 1 107 ? 19.473 -0.065 -23.713 1.00 67.19 107 GLY A CA 1
ATOM 836 C C . GLY A 1 107 ? 19.150 -1.564 -23.770 1.00 67.19 107 GLY A C 1
ATOM 837 O O . GLY A 1 107 ? 20.062 -2.388 -23.828 1.00 67.19 107 GLY A O 1
ATOM 838 N N . PHE A 1 108 ? 17.862 -1.928 -23.782 1.00 65.19 108 PHE A N 1
ATOM 839 C CA . PHE A 1 108 ? 17.388 -3.309 -23.601 1.00 65.19 108 PHE A CA 1
ATOM 840 C C . PHE A 1 108 ? 16.541 -3.847 -24.769 1.00 65.19 108 PHE A C 1
ATOM 842 O O . PHE A 1 108 ? 15.990 -4.946 -24.658 1.00 65.19 108 PHE A O 1
ATOM 849 N N . VAL A 1 109 ? 16.450 -3.121 -25.896 1.00 66.00 109 VAL A N 1
ATOM 850 C CA . VAL A 1 109 ? 15.628 -3.483 -27.076 1.00 66.00 109 VAL A CA 1
ATOM 851 C C . VAL A 1 109 ? 15.833 -4.934 -27.527 1.00 66.00 109 VAL A C 1
ATOM 853 O O . VAL A 1 109 ? 14.866 -5.625 -27.832 1.00 66.00 109 VAL A O 1
ATOM 856 N N . ASN A 1 110 ? 17.075 -5.426 -27.520 1.00 71.44 110 ASN A N 1
ATOM 857 C CA . ASN A 1 110 ? 17.420 -6.731 -28.096 1.00 71.44 110 ASN A CA 1
ATOM 858 C C . ASN A 1 110 ? 17.400 -7.900 -27.093 1.00 71.44 110 ASN A C 1
ATOM 860 O O . ASN A 1 110 ? 17.775 -9.016 -27.449 1.00 71.44 110 ASN A O 1
ATOM 864 N N . TRP A 1 111 ? 17.023 -7.671 -25.830 1.00 77.38 111 TRP A N 1
ATOM 865 C CA . TRP A 1 111 ? 17.054 -8.706 -24.790 1.00 77.38 111 TRP A CA 1
ATOM 866 C C . TRP A 1 111 ? 15.685 -9.376 -24.627 1.00 77.38 111 TRP A C 1
ATOM 868 O O . TRP A 1 111 ? 14.641 -8.720 -24.676 1.00 77.38 111 TRP A O 1
ATOM 878 N N . ALA A 1 112 ? 15.680 -10.691 -24.383 1.00 82.31 112 ALA A N 1
ATOM 879 C CA . ALA A 1 112 ? 14.451 -11.448 -24.151 1.00 82.31 112 ALA A CA 1
ATOM 880 C C . ALA A 1 112 ? 13.697 -10.942 -22.903 1.00 82.31 112 ALA A C 1
ATOM 882 O O . ALA A 1 112 ? 14.308 -10.560 -21.903 1.00 82.31 112 ALA A O 1
ATOM 883 N N . LEU A 1 113 ? 12.358 -10.964 -22.945 1.00 80.12 113 LEU A N 1
ATOM 884 C CA . LEU A 1 113 ? 11.491 -10.418 -21.887 1.00 80.12 113 LEU A CA 1
ATOM 885 C C . LEU A 1 113 ? 11.792 -11.004 -20.501 1.00 80.12 113 LEU A C 1
ATOM 887 O O . LEU A 1 113 ? 11.880 -10.265 -19.524 1.00 80.12 113 LEU A O 1
ATOM 891 N N . TRP A 1 114 ? 12.003 -12.319 -20.425 1.00 82.44 114 TRP A N 1
ATOM 892 C CA . TRP A 1 114 ? 12.299 -13.008 -19.169 1.00 82.44 114 TRP A CA 1
ATOM 893 C C . TRP A 1 114 ? 13.645 -12.573 -18.568 1.00 82.44 114 TRP A C 1
ATOM 895 O O . TRP A 1 114 ? 13.756 -12.455 -17.352 1.00 82.44 114 TRP A O 1
ATOM 905 N N . VAL A 1 115 ? 14.642 -12.256 -19.405 1.00 85.31 115 VAL A N 1
ATOM 906 C CA . VAL A 1 115 ? 15.948 -11.748 -18.949 1.00 85.31 115 VAL A CA 1
ATOM 907 C C . VAL A 1 115 ? 15.781 -10.357 -18.341 1.00 85.31 115 VAL A C 1
ATOM 909 O O . VAL A 1 115 ? 16.289 -10.098 -17.252 1.00 85.31 115 VAL A O 1
ATOM 912 N N . LYS A 1 116 ? 15.017 -9.482 -19.010 1.00 83.12 116 LYS A N 1
ATOM 913 C CA . LYS A 1 116 ? 14.698 -8.130 -18.518 1.00 83.12 116 LYS A CA 1
ATOM 914 C C . LYS A 1 116 ? 13.956 -8.183 -17.180 1.00 83.12 116 LYS A C 1
ATOM 916 O O . LYS A 1 116 ? 14.331 -7.475 -16.250 1.00 83.12 116 LYS A O 1
ATOM 921 N N . ALA A 1 117 ? 12.962 -9.064 -17.066 1.00 83.69 117 ALA A N 1
ATOM 922 C CA . ALA A 1 117 ? 12.178 -9.242 -15.847 1.00 83.69 117 ALA A CA 1
ATOM 923 C C . ALA A 1 117 ? 13.039 -9.724 -14.668 1.00 83.69 117 ALA A C 1
ATOM 925 O O . ALA A 1 117 ? 12.992 -9.124 -13.599 1.00 83.69 117 ALA A O 1
ATOM 926 N N . ILE A 1 118 ? 13.861 -10.762 -14.862 1.00 88.38 118 ILE A N 1
ATOM 927 C CA . ILE A 1 118 ? 14.724 -11.297 -13.794 1.00 88.38 118 ILE A CA 1
ATOM 928 C C . ILE A 1 118 ? 15.754 -10.258 -13.346 1.00 88.38 118 ILE A C 1
ATOM 930 O O . ILE A 1 118 ? 15.953 -10.085 -12.145 1.00 88.38 118 ILE A O 1
ATOM 934 N N . LEU A 1 119 ? 16.384 -9.549 -14.287 1.00 87.56 119 LEU A N 1
ATOM 935 C CA . LEU A 1 119 ? 17.356 -8.502 -13.970 1.00 87.56 119 LEU A CA 1
ATOM 936 C C . LEU A 1 119 ? 16.720 -7.395 -13.122 1.00 87.56 119 LEU A C 1
ATOM 938 O O . LEU A 1 119 ? 17.265 -7.003 -12.092 1.00 87.56 119 LEU A O 1
ATOM 942 N N . LEU A 1 120 ? 15.555 -6.910 -13.547 1.00 85.00 120 LEU A N 1
ATOM 943 C CA . LEU A 1 120 ? 14.853 -5.828 -12.874 1.00 85.00 120 LEU A CA 1
ATOM 944 C C . LEU A 1 120 ? 14.360 -6.256 -11.483 1.00 85.00 120 LEU A C 1
ATOM 946 O O . LEU A 1 120 ? 14.540 -5.512 -10.521 1.00 85.00 120 LEU A O 1
ATOM 950 N N . VAL A 1 121 ? 13.834 -7.476 -11.347 1.00 88.12 121 VAL A N 1
ATOM 951 C CA . VAL A 1 121 ? 13.454 -8.051 -10.046 1.00 88.12 121 VAL A CA 1
ATOM 952 C C . VAL A 1 121 ? 14.668 -8.199 -9.128 1.00 88.12 121 VAL A C 1
ATOM 954 O O . VAL A 1 121 ? 14.583 -7.831 -7.962 1.00 88.12 121 VAL A O 1
ATOM 957 N N . ALA A 1 122 ? 15.812 -8.668 -9.634 1.00 90.12 122 ALA A N 1
ATOM 958 C CA . ALA A 1 122 ? 17.024 -8.825 -8.829 1.00 90.12 122 ALA A CA 1
ATOM 959 C C . ALA A 1 122 ? 17.538 -7.486 -8.272 1.00 90.12 122 ALA A C 1
ATOM 961 O O . ALA A 1 122 ? 17.913 -7.406 -7.102 1.00 90.12 122 ALA A O 1
ATOM 962 N N . VAL A 1 123 ? 17.520 -6.424 -9.087 1.00 87.50 123 VAL A N 1
ATOM 963 C CA . VAL A 1 123 ? 17.907 -5.070 -8.652 1.00 87.50 123 VAL A CA 1
ATOM 964 C C . VAL A 1 123 ? 16.943 -4.542 -7.590 1.00 87.50 123 VAL A C 1
ATOM 966 O O . VAL A 1 123 ? 17.370 -3.993 -6.575 1.00 87.50 123 VAL A O 1
ATOM 969 N N . VAL A 1 124 ? 15.642 -4.726 -7.801 1.00 87.56 124 VAL A N 1
ATOM 970 C CA . VAL A 1 124 ? 14.597 -4.259 -6.882 1.00 87.56 124 VAL A CA 1
ATOM 971 C C . VAL A 1 124 ? 14.663 -4.995 -5.547 1.00 87.56 124 VAL A C 1
ATOM 973 O O . VAL A 1 124 ? 14.599 -4.351 -4.501 1.00 87.56 124 VAL A O 1
ATOM 976 N N . GLU A 1 125 ? 14.843 -6.315 -5.564 1.00 90.31 125 GLU A N 1
ATOM 977 C CA . GLU A 1 125 ? 14.934 -7.134 -4.354 1.00 90.31 125 GLU A CA 1
ATOM 978 C C . GLU A 1 125 ? 16.168 -6.761 -3.525 1.00 90.31 125 GLU A C 1
ATOM 980 O O . GLU A 1 125 ? 16.087 -6.619 -2.306 1.00 90.31 125 GLU A O 1
ATOM 985 N N . PHE A 1 126 ? 17.297 -6.494 -4.188 1.00 91.50 126 PHE A N 1
ATOM 986 C CA . PHE A 1 126 ? 18.503 -6.010 -3.520 1.00 91.50 126 PHE A CA 1
ATOM 987 C C . PHE A 1 126 ? 18.254 -4.697 -2.758 1.00 91.50 126 PHE A C 1
ATOM 989 O O . PHE A 1 126 ? 18.664 -4.555 -1.605 1.00 91.50 126 PHE A O 1
ATOM 996 N N . VAL A 1 127 ? 17.523 -3.756 -3.364 1.00 88.12 127 VAL A N 1
ATOM 997 C CA . VAL A 1 127 ? 17.125 -2.501 -2.704 1.00 88.12 127 VAL A CA 1
ATOM 998 C C . VAL A 1 127 ? 16.079 -2.749 -1.603 1.00 88.12 127 VAL A C 1
ATOM 1000 O O . VAL A 1 127 ? 16.113 -2.098 -0.554 1.00 88.12 127 VAL A O 1
ATOM 1003 N N . ALA A 1 128 ? 15.165 -3.703 -1.796 1.00 89.94 128 ALA A N 1
ATOM 1004 C CA . ALA A 1 128 ? 14.123 -4.062 -0.832 1.00 89.94 128 ALA A CA 1
ATOM 1005 C C . ALA A 1 128 ? 14.681 -4.595 0.495 1.00 89.94 128 ALA A C 1
ATOM 1007 O O . ALA A 1 128 ? 14.164 -4.237 1.557 1.00 89.94 128 ALA A O 1
ATOM 1008 N N . ILE A 1 129 ? 15.771 -5.363 0.442 1.00 91.56 129 ILE A N 1
ATOM 1009 C CA . ILE A 1 129 ? 16.440 -5.925 1.625 1.00 91.56 129 ILE A CA 1
ATOM 1010 C C . ILE A 1 129 ? 17.021 -4.824 2.534 1.00 91.56 129 ILE A C 1
ATOM 1012 O O . ILE A 1 129 ? 17.062 -4.996 3.751 1.00 91.56 129 ILE A O 1
ATOM 1016 N N . ILE A 1 130 ? 17.439 -3.681 1.974 1.00 89.81 130 ILE A N 1
ATOM 1017 C CA . ILE A 1 130 ? 18.082 -2.589 2.732 1.00 89.81 130 ILE A CA 1
ATOM 1018 C C . ILE A 1 130 ? 17.051 -1.684 3.422 1.00 89.81 130 ILE A C 1
ATOM 1020 O O . ILE A 1 130 ? 17.262 -1.253 4.554 1.00 89.81 130 ILE A O 1
ATOM 1024 N N . VAL A 1 131 ? 15.949 -1.363 2.739 1.00 86.50 131 VAL A N 1
ATOM 1025 C CA . VAL A 1 131 ? 15.019 -0.299 3.167 1.00 86.50 131 VAL A CA 1
ATOM 1026 C C . VAL A 1 131 ? 13.785 -0.841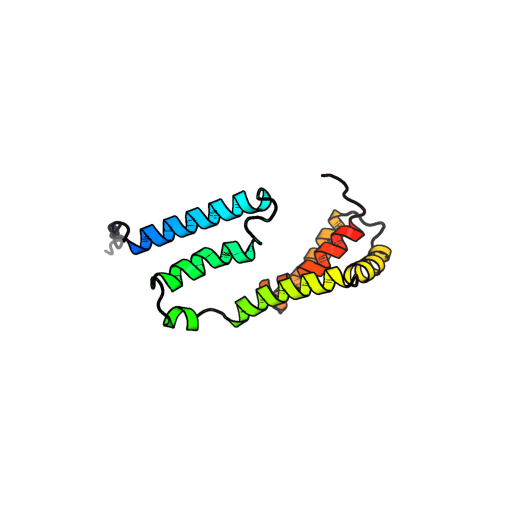 3.896 1.00 86.50 131 VAL A C 1
ATOM 1028 O O . VAL A 1 131 ? 13.237 -0.128 4.736 1.00 86.50 131 VAL A O 1
ATOM 1031 N N . SER A 1 132 ? 13.385 -2.089 3.618 1.00 88.81 132 SER A N 1
ATOM 1032 C CA . SER A 1 132 ? 12.141 -2.778 4.013 1.00 88.81 132 SER A CA 1
ATOM 1033 C C . SER A 1 132 ? 11.301 -3.111 2.785 1.00 88.81 132 SER A C 1
ATOM 1035 O O . SER A 1 132 ? 10.976 -2.234 1.981 1.00 88.81 132 SER A O 1
ATOM 1037 N N . HIS A 1 133 ? 10.874 -4.374 2.696 1.00 86.25 133 HIS A N 1
ATOM 1038 C CA . HIS A 1 133 ? 10.083 -4.896 1.583 1.00 86.25 133 HIS A CA 1
ATOM 1039 C C . HIS A 1 133 ? 8.852 -4.036 1.269 1.00 86.25 133 HIS A C 1
ATOM 1041 O O . HIS A 1 133 ? 8.557 -3.793 0.102 1.00 86.25 133 HIS A O 1
ATOM 1047 N N . THR A 1 134 ? 8.157 -3.512 2.284 1.00 88.69 134 THR A N 1
ATOM 1048 C CA . THR A 1 134 ? 6.917 -2.762 2.046 1.00 88.69 134 THR A CA 1
ATOM 1049 C C . THR A 1 134 ? 7.152 -1.324 1.589 1.00 88.69 134 THR A C 1
ATOM 1051 O O . THR A 1 134 ? 6.433 -0.843 0.718 1.00 88.69 134 THR A O 1
ATOM 1054 N N . VAL A 1 135 ? 8.160 -0.632 2.131 1.00 87.50 135 VAL A N 1
ATOM 1055 C CA . VAL A 1 135 ? 8.503 0.739 1.701 1.00 87.50 135 VAL A CA 1
ATOM 1056 C C . VAL A 1 135 ? 9.030 0.706 0.267 1.00 87.50 135 VAL A C 1
ATOM 1058 O O . VAL A 1 135 ? 8.588 1.487 -0.575 1.00 87.50 135 VAL A O 1
ATOM 1061 N N . SER A 1 136 ? 9.924 -0.242 -0.025 1.00 88.75 136 SER A N 1
ATOM 1062 C CA . SER A 1 136 ? 10.482 -0.416 -1.364 1.00 88.75 136 SER A CA 1
ATOM 1063 C C . SER A 1 136 ? 9.412 -0.791 -2.380 1.00 88.75 136 SER A C 1
ATOM 1065 O O . SER A 1 136 ? 9.404 -0.221 -3.465 1.00 88.75 136 SER A O 1
ATOM 1067 N N . ALA A 1 137 ? 8.461 -1.665 -2.032 1.00 88.06 137 ALA A N 1
ATOM 1068 C CA . ALA A 1 137 ? 7.337 -1.970 -2.914 1.00 88.06 137 ALA A CA 1
ATOM 1069 C C . ALA A 1 137 ? 6.507 -0.715 -3.236 1.00 88.06 137 ALA A C 1
ATOM 1071 O O . ALA A 1 137 ? 6.241 -0.454 -4.405 1.00 88.06 137 ALA A O 1
ATOM 1072 N N . LEU A 1 138 ? 6.154 0.102 -2.237 1.00 88.62 138 LEU A N 1
ATOM 1073 C CA . LEU A 1 138 ? 5.336 1.305 -2.452 1.00 88.62 138 LEU A CA 1
ATOM 1074 C C . LEU A 1 138 ? 5.990 2.326 -3.396 1.00 88.62 138 LEU A C 1
ATOM 1076 O O . LEU A 1 138 ? 5.287 2.971 -4.169 1.00 88.62 138 LEU A O 1
ATOM 1080 N N . VAL A 1 139 ? 7.318 2.465 -3.355 1.00 87.31 139 VAL A N 1
ATOM 1081 C CA . VAL A 1 139 ? 8.052 3.415 -4.211 1.00 87.31 139 VAL A CA 1
ATOM 1082 C C . VAL A 1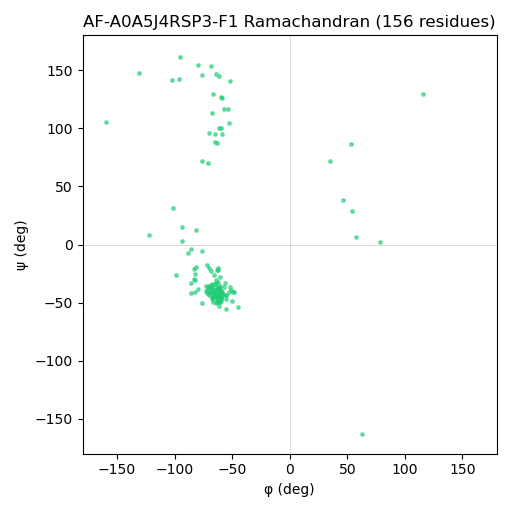 139 ? 8.389 2.814 -5.577 1.00 87.31 139 VAL A C 1
ATOM 1084 O O . VAL A 1 139 ? 8.273 3.492 -6.597 1.00 87.31 139 VAL A O 1
ATOM 1087 N N . LEU A 1 140 ? 8.815 1.550 -5.617 1.00 87.88 140 LEU A N 1
ATOM 1088 C CA . LEU A 1 140 ? 9.353 0.934 -6.830 1.00 87.88 140 LEU A CA 1
ATOM 1089 C C . LEU A 1 140 ? 8.262 0.348 -7.734 1.00 87.88 140 LEU A C 1
ATOM 1091 O O . LEU A 1 140 ? 8.412 0.417 -8.951 1.00 87.88 140 LEU A O 1
ATOM 1095 N N . LEU A 1 141 ? 7.152 -0.174 -7.193 1.00 87.75 141 LEU A N 1
ATOM 1096 C CA . LEU A 1 141 ? 6.066 -0.764 -7.994 1.00 87.75 141 LEU A CA 1
ATOM 1097 C C . LEU A 1 141 ? 5.559 0.122 -9.147 1.00 87.75 141 LEU A C 1
ATOM 1099 O O . LEU A 1 141 ? 5.469 -0.402 -10.261 1.00 87.75 141 LEU A O 1
ATOM 1103 N N . PRO A 1 142 ? 5.246 1.424 -8.962 1.00 85.69 142 PRO A N 1
ATOM 1104 C CA . PRO A 1 142 ? 4.769 2.248 -10.074 1.00 85.69 142 PRO A CA 1
ATOM 1105 C C . PRO A 1 142 ? 5.823 2.392 -11.181 1.00 85.69 142 PRO A C 1
ATOM 1107 O O . PRO A 1 142 ? 5.487 2.307 -12.361 1.00 85.69 142 PRO A O 1
ATOM 1110 N N . ILE A 1 143 ? 7.099 2.536 -10.812 1.00 85.06 143 ILE A N 1
ATOM 1111 C CA . ILE A 1 143 ? 8.219 2.679 -11.753 1.00 85.06 143 ILE A CA 1
ATOM 1112 C C . ILE A 1 143 ? 8.407 1.385 -12.554 1.00 85.06 143 ILE A C 1
ATOM 1114 O O . ILE A 1 143 ? 8.457 1.406 -13.782 1.00 85.06 143 ILE A O 1
ATOM 1118 N N . ILE A 1 144 ? 8.459 0.248 -11.856 1.00 84.56 144 ILE A N 1
ATOM 1119 C CA . ILE A 1 144 ? 8.628 -1.081 -12.454 1.00 84.56 144 ILE A CA 1
ATOM 1120 C C . ILE A 1 144 ? 7.485 -1.395 -13.417 1.00 84.56 144 ILE A C 1
ATOM 1122 O O . ILE A 1 144 ? 7.738 -1.864 -14.522 1.00 84.56 144 ILE A O 1
ATOM 1126 N N . SER A 1 145 ? 6.242 -1.129 -13.006 1.00 84.00 145 SER A N 1
ATOM 1127 C CA . SER A 1 145 ? 5.054 -1.382 -13.823 1.00 84.00 145 SER A CA 1
ATOM 1128 C C . SER A 1 145 ? 5.158 -0.689 -15.184 1.00 84.00 145 SER A C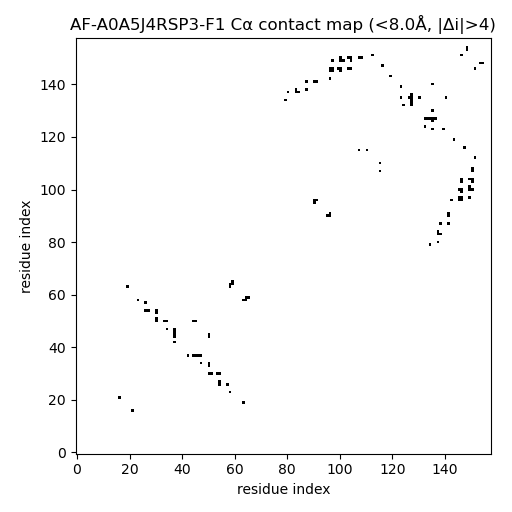 1
ATOM 1130 O O . SER A 1 145 ? 5.001 -1.333 -16.218 1.00 84.00 145 SER A O 1
ATOM 1132 N N . GLN A 1 146 ? 5.542 0.590 -15.205 1.00 81.31 146 GLN A N 1
ATOM 1133 C CA . GLN A 1 146 ? 5.663 1.345 -16.455 1.00 81.31 146 GLN A CA 1
ATOM 1134 C C . GLN A 1 146 ? 6.871 0.925 -17.298 1.00 81.31 146 GLN A C 1
ATOM 1136 O O . GLN A 1 146 ? 6.736 0.754 -18.510 1.00 81.31 146 GLN A O 1
ATOM 1141 N N . ILE A 1 147 ? 8.028 0.661 -16.677 1.00 81.00 147 ILE A N 1
ATOM 1142 C CA . ILE A 1 147 ? 9.194 0.122 -17.398 1.00 81.00 147 ILE A CA 1
ATOM 1143 C C . ILE A 1 147 ? 8.840 -1.216 -18.055 1.00 81.00 147 ILE A C 1
ATOM 1145 O O . ILE A 1 147 ? 9.219 -1.450 -19.198 1.00 81.00 147 ILE A O 1
ATOM 1149 N N . MET A 1 148 ? 8.097 -2.085 -17.367 1.00 79.06 148 MET A N 1
ATOM 1150 C CA . MET A 1 148 ? 7.676 -3.380 -17.904 1.00 79.06 148 MET A CA 1
ATOM 1151 C C . MET A 1 148 ? 6.659 -3.242 -19.042 1.00 79.06 148 MET A C 1
ATOM 1153 O O . MET A 1 148 ? 6.754 -3.990 -20.013 1.00 79.06 148 MET A O 1
ATOM 1157 N N . ILE A 1 149 ? 5.730 -2.286 -18.965 1.00 78.75 149 ILE A N 1
ATOM 1158 C CA . ILE A 1 149 ? 4.768 -2.006 -20.044 1.00 78.75 149 ILE A CA 1
ATOM 1159 C C . ILE A 1 149 ? 5.499 -1.536 -21.313 1.00 78.75 149 ILE A C 1
ATOM 1161 O O . ILE A 1 149 ? 5.248 -2.059 -22.400 1.00 78.75 149 ILE A O 1
ATOM 1165 N N . VAL A 1 150 ? 6.453 -0.609 -21.178 1.00 77.06 150 VAL A N 1
ATOM 1166 C CA . VAL A 1 150 ? 7.197 -0.035 -22.314 1.00 77.06 150 VAL A CA 1
ATOM 1167 C C . VAL A 1 150 ? 8.258 -1.002 -22.851 1.00 77.06 150 VAL A C 1
ATOM 1169 O O . VAL A 1 150 ? 8.278 -1.306 -24.044 1.00 77.06 150 VAL A O 1
ATOM 1172 N N . ALA A 1 151 ? 9.113 -1.563 -21.988 1.00 71.00 151 ALA A N 1
ATOM 1173 C CA . ALA A 1 151 ? 10.153 -2.518 -22.386 1.00 71.00 151 ALA A CA 1
ATOM 1174 C C . ALA A 1 151 ? 9.580 -3.876 -22.822 1.00 71.00 151 ALA A C 1
ATOM 1176 O O . ALA A 1 151 ? 10.268 -4.646 -23.504 1.00 71.00 151 ALA A O 1
ATOM 1177 N N . GLY A 1 152 ? 8.349 -4.186 -22.410 1.00 66.94 152 GLY A N 1
ATOM 1178 C CA . GLY A 1 152 ? 7.594 -5.358 -22.830 1.00 66.94 152 GLY A CA 1
ATOM 1179 C C . GLY A 1 152 ? 7.095 -5.287 -24.268 1.00 66.94 152 GLY A C 1
ATOM 1180 O O . GLY A 1 152 ? 6.803 -6.343 -24.817 1.00 66.94 152 GLY A O 1
ATOM 1181 N N . GLY A 1 153 ? 7.063 -4.088 -24.870 1.00 55.91 153 GLY A N 1
ATOM 1182 C CA . GLY A 1 153 ? 6.661 -3.850 -26.254 1.00 55.91 153 GLY A CA 1
ATOM 1183 C C . GLY A 1 153 ? 5.294 -4.445 -26.563 1.00 55.91 153 GLY A C 1
ATOM 1184 O O . GLY A 1 153 ? 5.239 -5.568 -27.039 1.00 55.91 153 GLY A O 1
ATOM 1185 N N . HIS A 1 154 ? 4.209 -3.702 -26.299 1.00 52.41 154 HIS A N 1
ATOM 1186 C CA . HIS A 1 154 ? 2.830 -4.104 -26.612 1.00 52.41 154 HIS A CA 1
ATOM 1187 C C . HIS A 1 154 ? 2.599 -5.614 -26.453 1.00 52.41 154 HIS A C 1
ATOM 1189 O O . HIS A 1 154 ? 2.389 -6.331 -27.435 1.00 52.41 154 HIS A O 1
ATOM 1195 N N . VAL A 1 155 ? 2.563 -6.102 -25.211 1.00 49.22 155 VAL A N 1
ATOM 1196 C CA . VAL A 1 155 ? 1.821 -7.338 -24.936 1.00 49.22 155 VAL A CA 1
ATOM 1197 C C . VAL A 1 155 ? 0.338 -6.982 -25.053 1.00 49.22 155 VAL A C 1
ATOM 1199 O O . VAL A 1 155 ? -0.386 -6.852 -24.074 1.00 49.22 155 VAL A O 1
ATOM 1202 N N . ASN A 1 156 ? -0.090 -6.731 -26.289 1.00 50.72 156 ASN A N 1
ATOM 1203 C CA . ASN A 1 156 ? -1.478 -6.776 -26.676 1.00 50.72 156 ASN A CA 1
ATOM 1204 C C . ASN A 1 156 ? -1.858 -8.251 -26.635 1.00 50.72 156 ASN A C 1
ATOM 1206 O O . ASN A 1 156 ? -1.569 -8.989 -27.574 1.00 50.72 156 ASN A O 1
ATOM 1210 N N . MET A 1 157 ? -2.434 -8.681 -25.520 1.00 36.44 157 MET A N 1
ATOM 1211 C CA . MET A 1 157 ? -3.444 -9.723 -25.524 1.00 36.44 157 MET A CA 1
ATOM 1212 C C . MET A 1 157 ? -4.261 -9.638 -24.229 1.00 36.44 157 MET A C 1
ATOM 1214 O O . MET A 1 157 ? -3.827 -10.116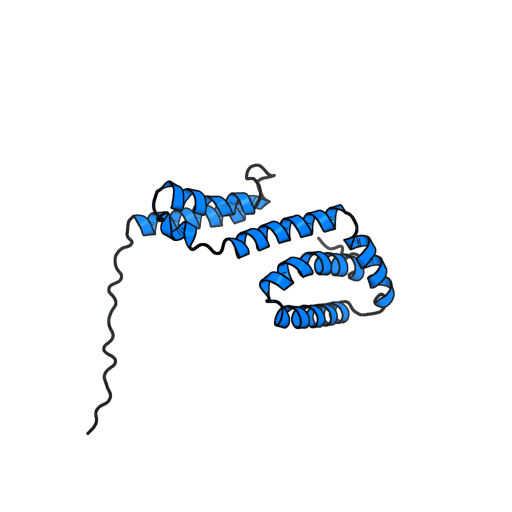 -23.184 1.00 36.44 157 MET A O 1
ATOM 1218 N N . ILE A 1 158 ? -5.481 -9.123 -24.446 1.00 36.00 158 ILE A N 1
ATOM 1219 C CA . ILE A 1 158 ? -6.736 -9.212 -23.674 1.00 36.00 158 ILE A CA 1
ATOM 1220 C C . ILE A 1 158 ? -6.880 -8.267 -22.477 1.00 36.00 158 ILE A C 1
ATOM 1222 O O . ILE A 1 158 ? -6.228 -8.488 -21.437 1.00 36.00 158 ILE A O 1
#

Organism: NCBI:txid222440

Foldseek 3Di:
DDDDPDPPPPPPPPDPQDPLNVVLVVQVVVLVVCLVCVVVPPCPSPDNVVSVCRSVCVCVVVPVDDPVVVVVDPVVLVCLQVVLVVVLVVCVVVCVLVVVLVVVLVVCVPPDLVVVVVVLVVVLVVVCVVPPVSNSCSNCVSSVVSNSCSNVPPPPDD

Mean predicted aligned error: 10.85 Å

Secondary structure (DSSP, 8-state):
--------------PPPPHHHHHHHHHHHHHHHHHHHGGGSTTTT--HHHHHHHHHHHHHHTT-S-HHHHHTS-HHHHHHHHHHHHHHHHHHHTTHHHHHHHHHHHHHTTS-HHHHHHHHHHHHHHHHHHH-HHHHHHHHHHHHHHHHHHHT------

Nearest PDB structures (foldseek):
  8r34-assembly1_A  TM=6.332E-01  e=1.952E-04  Saccharomyces cerevisiae
  8w6g-assembly1_B  TM=6.832E-01  e=2.912E-01  Homo sapiens

Sequence (158 aa):
IDEVPQSTGSKKKLKAPNFKQWVVIIVTLITIVMWFILPYTNGILGNEAIVGLIPFVVFFGFNLCKRSEIEKLPWSMILLIFGGSALGESIRTSHLLEMIADIFSGGFVNWALWVKAILLVAVVEFVAIIVSHTVSALVLLPIISQIMIVAGGHVNMI

Solvent-accessible surface area (backbone atoms only — not comparable to full-atom values): 9504 Å² total; per-residue (Å²): 140,84,81,81,82,78,82,76,77,76,75,74,73,84,70,77,82,47,75,70,54,52,52,52,52,51,47,52,52,51,47,53,54,47,61,72,46,45,84,75,44,82,64,77,69,65,52,74,70,60,54,66,43,47,59,54,52,51,37,54,69,71,60,74,47,60,74,76,58,64,76,69,49,64,59,69,58,55,52,47,54,56,49,27,54,52,48,40,52,51,44,58,76,65,49,54,47,58,57,55,21,56,66,51,30,75,81,49,72,90,57,57,67,68,59,55,49,52,54,52,50,52,56,50,50,60,54,17,73,77,74,35,60,68,63,38,45,46,66,45,48,54,55,52,52,41,33,49,54,55,62,53,58,75,80,81,75,135

pLDDT: mean 79.86, std 12.88, range [36.0, 93.81]

InterPro domains:
  IPR004680 Citrate transporter-like domain [PF03600] (19-152)

Radius of gyration: 23.87 Å; Cα contacts (8 Å, |Δi|>4): 74; chains: 1; bounding box: 42×58×64 Å